Protein AF-A0AAJ1B315-F1 (afdb_monomer)

Secondary structure (DSSP, 8-state):
-EETTEEP----SSHHHHHHHIIIIIHHHHHTT-S-EEEEEEEEE-SS-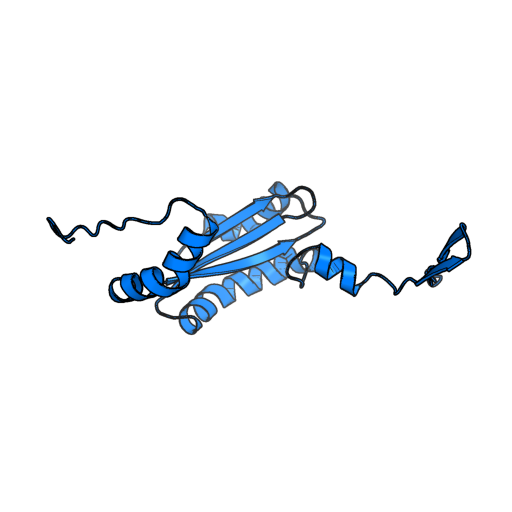HHHHHHHTHHHHHT-SSEEEEEEE-SS-EEEEEEEEESSHHHHHHHHHHHHHHHHHHSTTTEE-SSSHHHHHHHHSPPEEEEEETTEEEEEE-------

Solvent-accessible surface area (backbone atoms only — not comparable to full-atom values): 9124 Å² total; per-residue (Å²): 105,78,62,89,95,39,83,67,84,88,73,60,85,54,66,71,57,27,50,49,47,39,71,76,47,46,52,65,65,52,50,82,75,56,82,62,43,80,49,74,48,76,46,39,29,38,95,56,54,56,73,58,51,49,62,79,39,36,74,64,59,78,66,52,78,77,46,48,73,47,81,45,74,53,98,73,36,24,35,45,34,39,36,33,71,24,85,45,68,69,58,38,51,62,70,43,45,64,61,51,54,52,49,50,66,76,41,53,94,30,56,51,91,46,98,44,68,68,58,47,45,60,75,67,53,74,77,67,49,79,49,78,52,96,96,43,82,45,84,46,67,77,81,72,78,75,81,128

Radius of gyration: 22.86 Å; Cα contacts (8 Å, |Δi|>4): 165; chains: 1; bounding box: 61×50×43 Å

pLDDT: mean 85.92, std 15.19, range [35.66, 97.44]

Organism: Mediterraneibacter gnavus (NCBI:txid33038)

Structure (mmCIF, N/CA/C/O backbone):
data_AF-A0AAJ1B315-F1
#
_entry.id   AF-A0AAJ1B315-F1
#
loop_
_atom_site.group_PDB
_atom_site.id
_atom_site.type_symbol
_atom_site.label_atom_id
_atom_site.label_alt_id
_atom_site.label_comp_id
_atom_site.label_asym_id
_atom_site.label_entity_id
_atom_site.label_seq_id
_atom_site.pdbx_PDB_ins_code
_atom_site.Cartn_x
_atom_site.Cartn_y
_atom_site.Cartn_z
_atom_site.occupancy
_atom_site.B_iso_or_equiv
_atom_site.auth_seq_id
_atom_site.auth_comp_id
_atom_site.auth_asym_id
_atom_site.auth_atom_id
_atom_site.pdbx_PDB_model_num
ATOM 1 N N . MET A 1 1 ? -20.383 19.603 19.381 1.00 46.28 1 MET A N 1
ATOM 2 C CA . MET A 1 1 ? -21.738 19.449 19.958 1.00 46.28 1 MET A CA 1
ATOM 3 C C . MET A 1 1 ? -22.220 18.054 19.612 1.00 46.28 1 MET A C 1
ATOM 5 O O . MET A 1 1 ? -22.247 17.742 18.429 1.00 46.28 1 MET A O 1
ATOM 9 N N . SER A 1 2 ? -22.527 17.218 20.604 1.00 46.25 2 SER A N 1
ATOM 10 C CA . SER A 1 2 ? -23.226 15.952 20.379 1.00 46.25 2 SER A CA 1
ATOM 11 C C . SER A 1 2 ? -24.727 16.222 20.436 1.00 46.25 2 SER A C 1
ATOM 13 O O . SER A 1 2 ? -25.249 16.722 21.431 1.00 46.25 2 SER A O 1
ATOM 15 N N . LYS A 1 3 ? -25.421 15.943 19.338 1.00 45.44 3 LYS A N 1
ATOM 16 C CA . LYS A 1 3 ? -26.881 15.853 19.299 1.00 45.44 3 LYS A CA 1
ATOM 17 C C . LYS A 1 3 ? -27.169 14.532 18.592 1.00 45.44 3 LYS A C 1
ATOM 19 O O . LYS A 1 3 ? -26.630 14.307 17.512 1.00 45.44 3 LYS A O 1
ATOM 24 N N . ASP A 1 4 ? -27.906 13.640 19.247 1.00 55.75 4 ASP A N 1
ATOM 25 C CA . ASP A 1 4 ? -28.303 12.330 18.706 1.00 55.75 4 ASP A CA 1
ATOM 26 C C . ASP A 1 4 ? -27.132 11.389 18.336 1.00 55.75 4 ASP A C 1
ATOM 28 O O . ASP A 1 4 ? -27.071 10.902 17.212 1.00 55.75 4 ASP A O 1
ATOM 32 N N . GLU A 1 5 ? -26.166 11.179 19.247 1.00 72.88 5 GLU A N 1
ATOM 33 C CA . GLU A 1 5 ? -24.972 10.307 19.061 1.00 72.88 5 GLU A CA 1
ATOM 34 C C . GLU A 1 5 ? -24.069 10.650 17.858 1.00 72.88 5 GLU A C 1
ATOM 36 O O . GLU A 1 5 ? -23.096 9.956 17.568 1.00 72.88 5 GLU A O 1
ATOM 41 N N . LYS A 1 6 ? -24.337 11.763 17.174 1.00 79.88 6 LYS A N 1
ATOM 42 C CA . LYS A 1 6 ? -23.561 12.224 16.025 1.00 79.88 6 LYS A CA 1
ATOM 43 C C . LYS A 1 6 ? -22.540 13.267 16.450 1.00 79.88 6 LYS A C 1
ATOM 45 O O . LYS A 1 6 ? -22.827 14.177 17.233 1.00 79.88 6 LYS A O 1
ATOM 50 N N . ILE A 1 7 ? -21.345 13.151 15.881 1.00 85.69 7 ILE A N 1
ATOM 51 C CA . 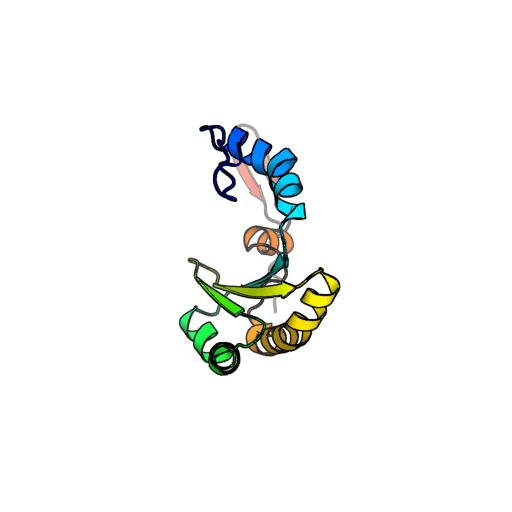ILE A 1 7 ? -20.261 14.116 16.045 1.00 85.69 7 ILE A CA 1
ATOM 52 C C . ILE A 1 7 ? -20.251 15.023 14.815 1.00 85.69 7 ILE A C 1
ATOM 54 O O . ILE A 1 7 ? -20.045 14.561 13.696 1.00 85.69 7 ILE A O 1
ATOM 58 N N . ILE A 1 8 ? -20.464 16.323 15.028 1.00 89.62 8 ILE A N 1
ATOM 59 C CA . ILE A 1 8 ? -20.293 17.352 13.997 1.00 89.62 8 ILE A CA 1
ATOM 60 C C . ILE A 1 8 ? -18.982 18.087 14.273 1.00 89.62 8 ILE A C 1
ATOM 62 O O . ILE A 1 8 ? -18.800 18.644 15.361 1.00 89.62 8 ILE A O 1
ATOM 66 N N . VAL A 1 9 ? -18.091 18.099 13.281 1.00 90.12 9 VAL A N 1
ATOM 67 C CA . VAL A 1 9 ? -16.790 18.779 13.323 1.00 90.12 9 VAL A CA 1
ATOM 68 C C . VAL A 1 9 ? -16.802 19.907 12.299 1.00 90.12 9 VAL A C 1
ATOM 70 O O . VAL A 1 9 ? -17.058 19.664 11.124 1.00 90.12 9 VAL A O 1
ATOM 73 N N . ASN A 1 10 ? -16.526 21.133 12.744 1.00 93.44 10 ASN A N 1
ATOM 74 C CA . ASN A 1 10 ? -16.337 22.276 11.856 1.00 93.44 10 ASN A CA 1
ATOM 75 C C . ASN A 1 10 ? -14.836 22.525 11.685 1.00 93.44 10 ASN A C 1
ATOM 77 O O . ASN A 1 10 ? -14.128 22.666 12.683 1.00 93.44 10 ASN A O 1
ATOM 81 N N . LEU A 1 11 ? -14.360 22.556 10.443 1.00 95.44 11 LEU A N 1
ATOM 82 C CA . LEU A 1 11 ? -12.947 22.732 10.119 1.00 95.44 11 LEU A CA 1
ATOM 83 C C . LEU A 1 11 ? -12.698 24.097 9.460 1.00 95.44 11 LEU A C 1
ATOM 85 O O . LEU A 1 11 ? -13.600 24.632 8.812 1.00 95.44 11 LEU A O 1
ATOM 89 N N . PRO A 1 12 ? -11.484 24.663 9.600 1.00 95.25 12 PRO A N 1
ATOM 90 C CA . PRO A 1 12 ? -11.082 25.849 8.851 1.00 95.25 12 PRO A CA 1
ATOM 91 C C . PRO A 1 12 ? -11.213 25.635 7.339 1.00 95.25 12 PRO A C 1
ATOM 93 O O . PRO A 1 12 ? -10.965 24.541 6.838 1.00 95.25 12 PRO A O 1
A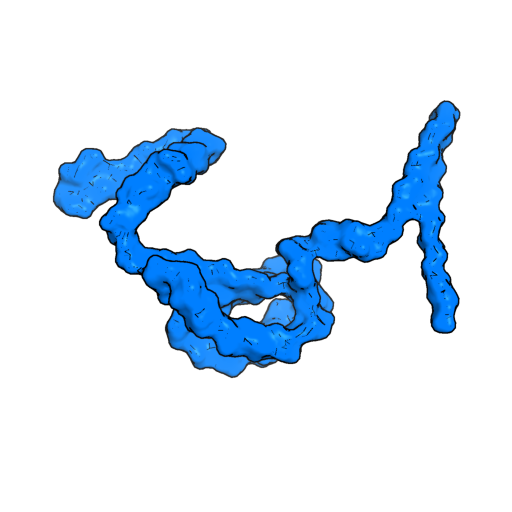TOM 96 N N . GLY A 1 13 ? -11.563 26.691 6.605 1.00 95.56 13 GLY A N 1
ATOM 97 C CA . GLY A 1 13 ? -11.645 26.648 5.142 1.00 95.56 13 GLY A CA 1
ATOM 98 C C . GLY A 1 13 ? -10.286 26.496 4.438 1.00 95.56 13 GLY A C 1
ATOM 99 O O . GLY A 1 13 ? -10.184 25.703 3.501 1.00 95.56 13 GLY A O 1
ATOM 100 N N . PRO A 1 14 ? -9.226 27.225 4.846 1.00 97.19 14 PRO A N 1
ATOM 101 C CA . PRO A 1 14 ? -7.925 27.130 4.188 1.00 97.19 14 PRO A CA 1
ATOM 102 C C . PRO A 1 14 ? -7.285 25.739 4.355 1.00 97.19 14 PRO A C 1
ATOM 104 O O . PRO A 1 14 ? -7.144 25.275 5.488 1.00 97.19 14 PRO A O 1
ATOM 107 N N . PRO A 1 15 ? -6.796 25.090 3.276 1.00 95.44 15 PRO A N 1
ATOM 108 C CA . PRO A 1 15 ? -6.274 23.722 3.347 1.00 95.44 15 PRO A CA 1
ATOM 109 C C . PRO A 1 15 ? -5.145 23.530 4.361 1.00 95.44 15 PRO A C 1
ATOM 111 O O . PRO A 1 15 ? -5.112 22.531 5.068 1.00 95.44 15 PRO A O 1
ATOM 114 N N . LYS A 1 16 ? -4.229 24.502 4.473 1.00 95.88 16 LYS A N 1
ATOM 115 C CA . LYS A 1 16 ? -3.118 24.429 5.435 1.00 95.88 16 LYS A CA 1
ATOM 116 C C . LYS A 1 16 ? -3.610 24.440 6.884 1.00 95.88 16 LYS A C 1
ATOM 118 O O . LYS A 1 16 ? -3.118 23.664 7.697 1.00 95.88 16 LYS A O 1
ATOM 123 N N . GLU A 1 17 ? -4.580 25.296 7.194 1.00 97.06 17 GLU A N 1
ATOM 124 C CA . GLU A 1 17 ? -5.172 25.404 8.532 1.00 97.06 17 GLU A CA 1
ATOM 125 C C . GLU A 1 17 ? -6.014 24.171 8.861 1.00 97.06 17 GLU A C 1
ATOM 127 O O . GLU A 1 17 ? -5.900 23.616 9.952 1.00 97.06 17 GLU A O 1
ATOM 132 N N . MET A 1 18 ? -6.809 23.702 7.896 1.00 96.31 18 MET A N 1
ATOM 133 C CA . MET A 1 18 ? -7.582 22.471 8.019 1.00 96.31 18 MET A CA 1
ATOM 134 C C . MET A 1 18 ? -6.678 21.284 8.352 1.00 96.31 18 MET A C 1
ATOM 136 O O . MET A 1 18 ? -6.922 20.598 9.342 1.00 96.31 18 MET A O 1
ATOM 140 N N . THR A 1 19 ? -5.619 21.065 7.568 1.00 95.69 19 THR A N 1
ATOM 141 C CA . THR A 1 19 ? -4.664 19.974 7.797 1.00 95.69 19 THR A CA 1
ATOM 142 C C . THR A 1 19 ? -4.008 20.091 9.168 1.00 95.69 19 THR A C 1
ATOM 144 O O . THR A 1 19 ? -3.932 19.099 9.886 1.00 95.69 19 THR A O 1
ATOM 147 N N . TYR A 1 20 ? -3.618 21.301 9.585 1.00 95.56 20 TYR A N 1
ATOM 148 C CA . TYR A 1 20 ? -3.045 21.521 10.913 1.00 95.56 20 TYR A CA 1
ATOM 149 C C . TYR A 1 20 ? -3.998 21.084 12.035 1.00 95.56 20 TYR A C 1
ATOM 151 O O . TYR A 1 20 ? -3.597 20.317 12.911 1.00 95.56 20 TYR A O 1
ATOM 159 N N . VAL A 1 21 ? -5.264 21.516 11.986 1.00 96.00 21 VAL A N 1
ATOM 160 C CA . VAL A 1 21 ? -6.286 21.132 12.976 1.00 96.00 21 VAL A CA 1
ATOM 161 C C . VAL A 1 21 ? -6.557 19.628 12.939 1.00 96.00 21 VAL A C 1
ATOM 163 O O . VAL A 1 21 ? -6.709 19.000 13.990 1.00 96.00 21 VAL A O 1
ATOM 166 N N . VAL A 1 22 ? -6.595 19.031 11.746 1.00 94.75 22 VAL A N 1
ATOM 167 C CA . VAL A 1 22 ? -6.788 17.587 11.594 1.00 94.75 22 VAL A CA 1
ATOM 168 C C . VAL A 1 22 ? -5.656 16.815 12.267 1.00 94.75 22 VAL A C 1
ATOM 170 O O . VAL A 1 22 ? -5.921 15.906 13.054 1.00 94.75 22 VAL A O 1
ATOM 173 N N . ASP A 1 23 ? -4.413 17.197 11.989 1.00 94.00 23 ASP A N 1
ATOM 174 C CA . ASP A 1 23 ? -3.227 16.462 12.418 1.00 94.00 23 ASP A CA 1
ATOM 175 C C . ASP A 1 23 ? -2.919 16.605 13.908 1.00 94.00 23 ASP A C 1
ATOM 177 O O . ASP A 1 23 ? -2.477 15.635 14.514 1.00 94.00 23 ASP A O 1
ATOM 181 N N . HIS A 1 24 ? -3.177 17.774 14.501 1.00 94.12 24 HIS A N 1
ATOM 182 C CA . HIS A 1 24 ? -2.763 18.077 15.879 1.00 94.12 24 HIS A CA 1
ATOM 183 C C . HIS A 1 24 ? -3.900 18.011 16.904 1.00 94.12 24 HIS A C 1
ATOM 185 O O . HIS A 1 24 ? -3.640 18.081 18.102 1.00 94.12 24 HIS A O 1
ATOM 191 N N . VAL A 1 25 ? -5.161 17.941 16.461 1.00 92.19 25 VAL A N 1
ATOM 192 C CA . VAL A 1 25 ? -6.322 17.956 17.368 1.00 92.19 25 VAL A CA 1
ATOM 193 C C . VAL A 1 25 ? -7.317 16.862 17.005 1.00 92.19 25 VAL A C 1
ATOM 195 O O . VAL A 1 25 ? -7.675 16.033 17.844 1.00 92.19 25 VAL A O 1
ATOM 198 N N . LEU A 1 26 ? -7.788 16.838 15.755 1.00 92.31 26 LEU A N 1
ATOM 199 C CA . LEU A 1 26 ? -8.918 15.982 15.396 1.00 92.31 26 LEU A CA 1
ATOM 200 C C . LEU A 1 26 ? -8.554 14.495 15.368 1.00 92.31 26 LEU A C 1
ATOM 202 O O . LEU A 1 26 ? -9.357 13.672 15.803 1.00 92.31 26 LEU A O 1
ATOM 206 N N . LYS A 1 27 ? -7.375 14.129 14.851 1.00 90.06 27 LYS A N 1
ATOM 207 C CA . LYS A 1 27 ? -6.953 12.723 14.741 1.00 90.06 27 LYS A CA 1
ATOM 208 C C . LYS A 1 27 ? -6.901 12.024 16.095 1.00 90.06 27 LYS A C 1
ATOM 210 O O . LYS A 1 27 ? -7.379 10.886 16.184 1.00 90.06 27 LYS A O 1
ATOM 215 N N . ASP A 1 28 ? -6.367 12.710 17.103 1.00 88.88 28 ASP A N 1
ATOM 216 C CA . ASP A 1 28 ? -6.271 12.230 18.482 1.00 88.88 28 ASP A CA 1
ATOM 217 C C . ASP A 1 28 ? -7.650 12.168 19.126 1.00 88.88 28 ASP A C 1
ATOM 219 O O . ASP A 1 28 ? -8.022 11.134 19.679 1.00 88.88 28 ASP A O 1
ATOM 223 N N . TYR A 1 29 ? -8.473 13.207 18.951 1.00 89.19 29 TYR A N 1
ATOM 224 C CA . TYR A 1 29 ? -9.853 13.184 19.428 1.00 89.19 29 TYR A CA 1
ATOM 225 C C . TYR A 1 29 ? -10.666 12.038 18.814 1.00 89.19 29 TYR A C 1
ATOM 227 O O . TYR A 1 29 ? -11.415 11.372 19.516 1.00 89.19 29 TYR A O 1
ATOM 235 N N . LEU A 1 30 ? -10.528 11.762 17.517 1.00 87.81 30 LEU A N 1
ATOM 236 C CA . LEU A 1 30 ? -11.247 10.658 16.881 1.00 87.81 30 LEU A CA 1
ATOM 237 C C . LEU A 1 30 ? -10.650 9.291 17.232 1.00 87.81 30 LEU A C 1
ATOM 239 O O . LEU A 1 30 ? -11.353 8.293 17.114 1.00 87.81 30 LEU A O 1
ATOM 243 N N . SER A 1 31 ? -9.382 9.224 17.662 1.00 84.19 31 SER A N 1
ATOM 244 C CA . SER A 1 31 ? -8.696 7.964 17.998 1.00 84.19 31 SER A CA 1
ATOM 245 C C . SER A 1 31 ? -9.392 7.148 19.076 1.00 84.19 31 SER A C 1
ATOM 247 O O . SER A 1 31 ? -9.451 5.931 18.947 1.00 84.19 31 SER A O 1
ATOM 249 N N . GLN A 1 32 ? -10.018 7.810 20.047 1.00 84.94 32 GLN A N 1
ATOM 250 C CA . GLN A 1 32 ? -10.740 7.147 21.134 1.00 84.94 32 GLN A CA 1
ATOM 251 C C . GLN A 1 32 ? -11.995 6.382 20.673 1.00 84.94 32 GLN A C 1
ATOM 253 O O . GLN A 1 32 ? -12.530 5.578 21.428 1.00 84.94 32 GLN A O 1
ATOM 258 N N . PHE A 1 33 ? -12.471 6.631 19.448 1.00 84.75 33 PHE A N 1
ATOM 259 C CA . PHE A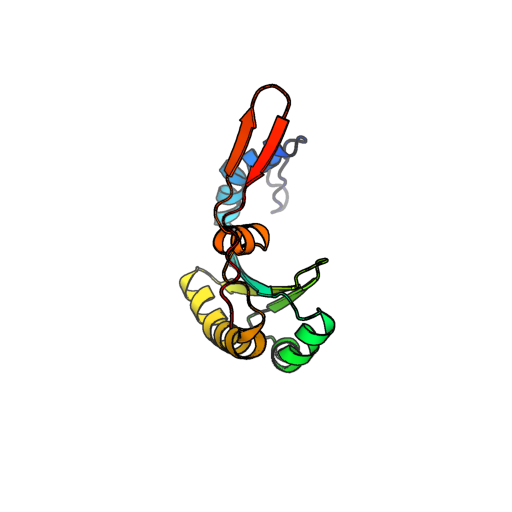 1 33 ? -13.647 5.978 18.868 1.00 84.75 33 PHE A CA 1
ATOM 260 C C . PHE A 1 33 ? -13.285 4.942 17.792 1.00 84.75 33 PHE A C 1
ATOM 262 O O . PHE A 1 33 ? -14.179 4.334 17.202 1.00 84.75 33 PHE A O 1
ATOM 269 N N . LYS A 1 34 ? -11.994 4.761 17.483 1.00 78.00 34 LYS A N 1
ATOM 270 C CA . LYS A 1 34 ? -11.542 3.841 16.429 1.00 78.00 34 LYS A CA 1
ATOM 271 C C . LYS A 1 34 ? -11.551 2.411 16.967 1.00 78.00 34 LYS A C 1
ATOM 273 O O . LYS A 1 34 ? -11.046 2.166 18.056 1.00 78.00 34 LYS A O 1
ATOM 278 N N . GLN A 1 35 ? -12.096 1.480 16.186 1.00 75.88 35 GLN A N 1
ATOM 279 C CA . GLN A 1 35 ? -11.985 0.042 16.462 1.00 75.88 35 GLN A CA 1
ATOM 280 C C . GLN A 1 35 ? -10.729 -0.550 15.813 1.00 75.88 35 GLN A C 1
ATOM 282 O O . GLN A 1 35 ? -9.973 -1.238 16.483 1.00 75.88 35 GLN A O 1
ATOM 287 N N . ASP A 1 36 ? -10.463 -0.191 14.553 1.00 83.50 36 ASP A N 1
ATOM 288 C CA . ASP A 1 36 ? -9.298 -0.644 13.790 1.00 83.50 36 ASP A CA 1
ATOM 289 C C . ASP A 1 36 ? -8.628 0.518 13.049 1.00 83.50 36 ASP A C 1
ATOM 291 O O . ASP A 1 36 ? -9.252 1.546 12.750 1.00 83.50 36 ASP A O 1
ATOM 295 N N . ILE A 1 37 ? -7.356 0.330 12.701 1.00 89.81 37 ILE A N 1
ATOM 296 C CA . ILE A 1 37 ? -6.576 1.216 11.839 1.00 89.81 37 ILE A CA 1
ATOM 297 C C . ILE A 1 37 ? -6.389 0.528 10.483 1.00 89.81 37 ILE A C 1
ATOM 299 O O . ILE A 1 37 ? -6.131 -0.672 10.406 1.00 89.81 37 ILE A O 1
ATOM 303 N N . ILE A 1 38 ? -6.521 1.296 9.399 1.00 93.38 38 ILE A N 1
ATOM 304 C CA . ILE A 1 38 ? -6.167 0.827 8.058 1.00 93.38 38 ILE A CA 1
ATOM 305 C C . ILE A 1 38 ? -4.683 1.110 7.838 1.00 93.38 38 ILE A C 1
ATOM 307 O O . ILE A 1 38 ? -4.267 2.270 7.809 1.00 93.38 38 ILE A O 1
ATOM 311 N N . TYR A 1 39 ? -3.903 0.051 7.666 1.00 95.62 39 TYR A N 1
ATOM 312 C CA . TYR A 1 39 ? -2.494 0.118 7.303 1.00 95.62 39 TYR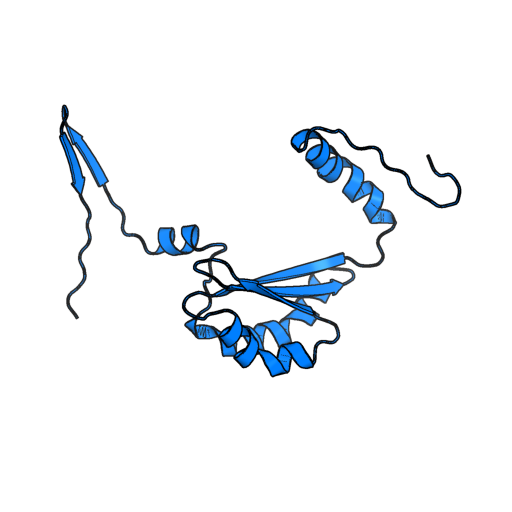 A CA 1
ATOM 313 C C . TYR A 1 39 ? -2.343 -0.121 5.807 1.00 95.62 39 TYR A C 1
ATOM 315 O O . TYR A 1 39 ? -2.943 -1.046 5.261 1.00 95.62 39 TYR A O 1
ATOM 323 N N . THR A 1 40 ? -1.538 0.715 5.152 1.00 96.56 40 THR A N 1
ATOM 324 C CA . THR A 1 40 ? -1.281 0.634 3.711 1.00 96.56 40 THR A CA 1
ATOM 325 C C . THR A 1 40 ? 0.204 0.478 3.417 1.00 96.56 40 THR A C 1
ATOM 327 O O . THR A 1 40 ? 1.026 1.166 4.025 1.00 96.56 40 THR A O 1
ATOM 330 N N . TYR A 1 41 ? 0.529 -0.360 2.439 1.00 96.12 41 TYR A N 1
ATOM 331 C CA . TYR A 1 41 ? 1.883 -0.669 1.986 1.00 96.12 41 TYR A CA 1
ATOM 332 C C . TYR A 1 41 ? 1.924 -0.541 0.469 1.00 96.12 41 TYR A C 1
ATOM 334 O O . TYR A 1 41 ? 0.999 -0.987 -0.196 1.00 96.12 41 TYR A O 1
ATOM 342 N N . ASP A 1 42 ? 2.984 0.045 -0.078 1.00 95.44 42 ASP A N 1
ATOM 343 C CA . ASP A 1 42 ? 3.083 0.301 -1.513 1.00 95.44 42 ASP A CA 1
ATOM 344 C C . ASP A 1 42 ? 4.313 -0.386 -2.104 1.00 95.44 42 ASP A C 1
ATOM 346 O O . ASP A 1 42 ? 5.417 -0.245 -1.574 1.00 95.44 42 ASP A O 1
ATOM 350 N N . PHE A 1 43 ? 4.126 -1.039 -3.247 1.00 95.81 43 PHE A N 1
ATOM 351 C CA . PHE A 1 43 ? 5.186 -1.300 -4.214 1.00 95.81 43 PHE A CA 1
ATOM 352 C C . PHE A 1 43 ? 5.078 -0.295 -5.346 1.00 95.81 43 PHE A C 1
ATOM 354 O O . PHE A 1 43 ? 3.978 0.060 -5.777 1.00 95.81 43 PHE A O 1
ATOM 361 N N . LEU A 1 44 ? 6.226 0.143 -5.840 1.00 95.56 44 LEU A N 1
ATOM 362 C CA . LEU A 1 44 ? 6.317 0.959 -7.036 1.00 95.56 44 LEU A CA 1
ATOM 363 C C . LEU A 1 44 ? 7.013 0.134 -8.110 1.00 95.56 44 LEU A C 1
ATOM 365 O O . LEU A 1 44 ? 8.109 -0.365 -7.868 1.00 95.56 44 LEU A O 1
ATOM 369 N N . THR A 1 45 ? 6.391 -0.017 -9.273 1.00 95.81 45 THR A N 1
ATOM 370 C CA . THR A 1 45 ? 6.971 -0.750 -10.397 1.00 95.81 45 THR A CA 1
ATOM 371 C C . THR A 1 45 ? 7.167 0.137 -11.611 1.00 95.81 45 THR A C 1
ATOM 373 O O . THR A 1 45 ? 6.389 1.060 -11.849 1.00 95.81 45 THR A O 1
ATOM 376 N N . MET A 1 46 ? 8.188 -0.171 -12.403 1.00 94.00 46 MET A N 1
ATOM 377 C CA . MET A 1 46 ? 8.492 0.491 -13.672 1.00 94.00 46 MET A CA 1
ATOM 378 C C . MET A 1 46 ? 8.834 -0.554 -14.735 1.00 94.00 46 MET A C 1
ATOM 380 O O . MET A 1 46 ? 9.341 -1.626 -14.419 1.00 94.00 46 MET A O 1
ATOM 384 N N . GLY A 1 47 ? 8.535 -0.257 -16.002 1.00 91.56 47 GLY A N 1
ATOM 385 C CA . GLY A 1 47 ? 8.790 -1.176 -17.121 1.00 91.56 47 GLY A CA 1
ATOM 386 C C . GLY A 1 47 ? 7.734 -2.276 -17.304 1.00 91.56 47 GLY A C 1
ATOM 387 O O . GLY A 1 47 ? 7.876 -3.114 -18.190 1.00 91.56 47 GLY A O 1
ATOM 388 N N . ILE A 1 48 ? 6.662 -2.252 -16.508 1.00 94.00 48 ILE A N 1
ATOM 389 C CA . ILE A 1 48 ? 5.483 -3.113 -16.632 1.00 94.00 48 ILE A CA 1
ATOM 390 C C . ILE A 1 48 ? 4.223 -2.242 -16.565 1.00 94.00 48 ILE A C 1
ATOM 392 O O . ILE A 1 48 ? 4.081 -1.413 -15.667 1.00 94.00 48 ILE A O 1
ATOM 396 N N . GLY A 1 49 ? 3.339 -2.389 -17.553 1.00 93.06 49 GLY A N 1
ATOM 397 C CA . GLY A 1 49 ? 2.082 -1.638 -17.619 1.00 93.06 49 GLY A CA 1
ATOM 398 C C . GLY A 1 49 ? 1.015 -2.206 -16.685 1.00 93.06 49 GLY A C 1
ATOM 399 O O . GLY A 1 49 ? 1.067 -3.381 -16.327 1.00 93.06 49 GLY A O 1
ATOM 400 N N . GLU A 1 50 ? 0.019 -1.391 -16.335 1.00 93.31 50 GLU A N 1
ATOM 401 C CA . GLU A 1 50 ? -1.030 -1.744 -15.366 1.00 93.31 50 GLU A CA 1
ATOM 402 C C . GLU A 1 50 ? -1.759 -3.042 -15.714 1.00 93.31 50 GLU A C 1
ATOM 404 O O . GLU A 1 50 ? -1.789 -3.944 -14.887 1.00 93.31 50 GLU A O 1
ATOM 409 N N . SER A 1 51 ? -2.244 -3.192 -16.951 1.00 94.38 51 SER A N 1
ATOM 410 C CA . SER A 1 51 ? -2.952 -4.410 -17.373 1.00 94.38 51 SER A CA 1
ATOM 411 C C . SER A 1 51 ? -2.097 -5.670 -17.232 1.00 94.38 51 SER A C 1
ATOM 413 O O . SER A 1 51 ? -2.612 -6.742 -16.939 1.00 94.38 51 SER A O 1
ATOM 415 N N . ARG A 1 52 ? -0.774 -5.553 -17.417 1.00 96.00 52 ARG A N 1
ATOM 416 C CA . ARG A 1 52 ? 0.140 -6.684 -17.235 1.00 96.00 52 ARG A CA 1
ATOM 417 C C . ARG A 1 52 ? 0.394 -6.963 -15.756 1.00 96.00 52 ARG A C 1
ATOM 419 O O . ARG A 1 52 ? 0.508 -8.127 -15.397 1.00 96.00 52 ARG A O 1
ATOM 426 N N . VAL A 1 53 ? 0.478 -5.926 -14.916 1.00 96.50 53 VAL A N 1
ATOM 427 C CA . VAL A 1 53 ? 0.538 -6.081 -13.451 1.00 96.50 53 VAL A CA 1
ATOM 428 C C . VAL A 1 53 ? -0.725 -6.776 -12.941 1.00 96.50 53 VAL A C 1
ATOM 430 O O . VAL A 1 53 ? -0.622 -7.712 -12.158 1.00 96.50 53 VAL A O 1
ATOM 433 N N . GLU A 1 54 ? -1.897 -6.358 -13.412 1.00 96.06 54 GLU A N 1
ATOM 434 C CA . GLU A 1 54 ? -3.182 -6.975 -13.077 1.00 96.06 54 GLU A CA 1
ATOM 435 C C . GLU A 1 54 ? -3.214 -8.451 -13.481 1.00 96.06 54 GLU A C 1
ATOM 437 O O . GLU A 1 54 ? -3.537 -9.298 -12.658 1.00 96.06 54 GLU A O 1
ATOM 442 N N . GLU A 1 55 ? -2.782 -8.777 -14.701 1.00 96.81 55 GLU A N 1
ATOM 443 C CA . GLU A 1 55 ? -2.732 -10.156 -15.193 1.00 96.81 55 GLU A CA 1
ATOM 444 C C . GLU A 1 55 ? -1.815 -11.054 -14.347 1.00 96.81 55 GLU A C 1
ATOM 446 O O . GLU A 1 55 ? -2.206 -12.158 -13.975 1.00 96.81 55 GLU A O 1
ATOM 451 N N . VAL A 1 56 ? -0.598 -10.603 -14.016 1.00 96.56 56 VAL A N 1
ATOM 452 C CA . VAL A 1 56 ? 0.350 -11.429 -13.238 1.00 96.56 56 VAL A CA 1
ATOM 453 C C . VAL A 1 56 ? -0.006 -11.517 -11.755 1.00 96.56 56 VAL A C 1
ATOM 455 O O . VAL A 1 56 ? 0.466 -12.426 -11.076 1.00 96.56 56 VAL A O 1
ATOM 458 N N . LEU A 1 57 ? -0.813 -10.582 -11.245 1.00 96.62 57 LEU A N 1
ATOM 459 C CA . LEU A 1 57 ? -1.324 -10.591 -9.875 1.00 96.62 57 LEU A CA 1
ATOM 460 C C . LEU A 1 57 ? -2.771 -11.096 -9.777 1.00 96.62 57 LEU A C 1
ATOM 462 O O . LEU A 1 57 ? -3.315 -11.080 -8.675 1.00 96.62 57 LEU A O 1
ATOM 466 N N . ALA A 1 58 ? -3.380 -11.551 -10.877 1.00 95.88 58 ALA A N 1
ATOM 467 C CA . ALA A 1 58 ? -4.800 -11.899 -10.945 1.00 95.88 58 ALA A CA 1
ATOM 468 C C . ALA A 1 58 ? -5.208 -12.876 -9.835 1.00 95.88 58 ALA A C 1
ATOM 470 O O . ALA A 1 58 ? -6.130 -12.589 -9.081 1.00 95.88 58 ALA A O 1
ATOM 471 N N . ASP A 1 59 ? -4.434 -13.946 -9.627 1.00 94.56 59 ASP A N 1
ATOM 472 C CA . ASP A 1 59 ? -4.709 -14.928 -8.572 1.00 94.56 59 ASP A CA 1
ATOM 473 C C . ASP A 1 59 ? -4.748 -14.298 -7.167 1.00 94.56 59 ASP A C 1
ATOM 475 O O . ASP A 1 59 ? -5.593 -14.664 -6.350 1.00 94.56 59 ASP A O 1
ATOM 479 N N . LEU A 1 60 ? -3.863 -13.335 -6.878 1.00 94.69 60 LEU A N 1
ATOM 480 C CA . LEU A 1 60 ? -3.832 -12.620 -5.595 1.00 94.69 60 LEU A CA 1
ATOM 481 C C . LEU A 1 60 ? -4.959 -11.586 -5.478 1.00 94.69 60 LEU A C 1
ATOM 483 O O . LEU A 1 60 ? -5.399 -11.290 -4.369 1.00 94.69 60 LEU A O 1
ATOM 487 N N . ILE A 1 61 ? -5.395 -11.007 -6.598 1.00 94.62 61 ILE A N 1
ATOM 488 C CA . ILE A 1 61 ? -6.479 -10.021 -6.646 1.00 94.62 61 ILE A CA 1
ATOM 489 C C . ILE A 1 61 ? -7.845 -10.706 -6.504 1.00 94.62 61 ILE A C 1
ATOM 491 O O . ILE A 1 61 ? -8.690 -10.223 -5.751 1.00 94.62 61 ILE A O 1
ATOM 495 N N . ASP A 1 62 ? -8.037 -11.848 -7.156 1.00 93.88 62 ASP A N 1
ATOM 496 C CA . ASP A 1 62 ? -9.299 -12.592 -7.162 1.00 93.88 62 ASP A CA 1
ATOM 497 C C . ASP A 1 62 ? -9.588 -13.280 -5.818 1.00 93.88 62 ASP A C 1
ATOM 499 O O . ASP A 1 62 ? -10.748 -13.486 -5.462 1.00 93.88 62 ASP A O 1
ATOM 503 N N . HIS A 1 63 ? -8.547 -13.595 -5.039 1.00 92.06 63 HIS A N 1
ATOM 504 C CA . HIS A 1 63 ? -8.651 -14.301 -3.755 1.00 92.06 63 HIS A CA 1
ATOM 505 C C . HIS A 1 63 ? -8.306 -13.406 -2.550 1.00 92.06 63 HIS A C 1
ATOM 507 O O . HIS A 1 63 ? -7.692 -13.851 -1.578 1.00 92.06 63 HIS A O 1
ATOM 513 N N . GLN A 1 64 ? -8.689 -12.127 -2.602 1.00 89.94 64 GLN A N 1
ATOM 514 C CA . GLN A 1 64 ? -8.518 -11.193 -1.484 1.00 89.94 64 GLN A CA 1
ATOM 515 C C . GLN A 1 64 ? -9.474 -11.504 -0.326 1.00 89.94 64 GLN A C 1
ATOM 517 O O . GLN A 1 64 ? -10.689 -11.559 -0.506 1.00 89.94 64 GLN A O 1
ATOM 522 N N . GLU A 1 65 ? -8.930 -11.609 0.887 1.00 88.88 65 GLU A N 1
ATOM 523 C CA . GLU A 1 65 ? -9.720 -11.771 2.115 1.00 88.88 65 GLU A CA 1
ATOM 524 C C . GLU A 1 65 ? -9.484 -10.609 3.091 1.00 88.88 65 GLU A C 1
ATOM 526 O O . GLU A 1 65 ? -10.233 -9.634 3.122 1.00 88.88 65 GLU A O 1
ATOM 531 N N . GLU A 1 66 ? -8.425 -10.688 3.900 1.00 90.62 66 GLU A N 1
ATOM 532 C CA . GLU A 1 66 ? -8.114 -9.682 4.927 1.00 90.62 66 GLU A CA 1
ATOM 533 C C . GLU A 1 66 ? -7.267 -8.507 4.414 1.00 90.62 66 GLU A C 1
ATOM 535 O O . GLU A 1 66 ? -7.131 -7.482 5.094 1.00 90.62 66 GLU A O 1
ATOM 540 N N . VAL A 1 67 ? -6.677 -8.666 3.230 1.00 95.12 67 VAL A N 1
ATOM 541 C CA . VAL A 1 67 ? -5.796 -7.693 2.587 1.00 95.12 67 VAL A CA 1
ATOM 542 C C . VAL A 1 67 ? -6.372 -7.341 1.225 1.00 95.12 67 VAL A C 1
ATOM 544 O O . VAL A 1 67 ? -6.575 -8.219 0.391 1.00 95.12 67 VAL A O 1
ATOM 547 N N . SER A 1 68 ? -6.596 -6.053 0.987 1.00 96.38 68 SER A N 1
ATOM 548 C CA . SER A 1 68 ? -6.970 -5.537 -0.324 1.00 96.38 68 SER A CA 1
ATOM 549 C C . SER A 1 68 ? -5.734 -5.158 -1.130 1.00 96.38 68 SER A C 1
ATOM 551 O O . SER A 1 68 ? -4.771 -4.616 -0.586 1.00 96.38 68 SER A O 1
ATOM 553 N N . ILE A 1 69 ? -5.773 -5.411 -2.435 1.00 97.19 69 ILE A N 1
ATOM 554 C CA . ILE A 1 69 ? -4.751 -5.002 -3.403 1.00 97.19 69 ILE A CA 1
ATOM 555 C C . ILE A 1 69 ? -5.411 -4.035 -4.384 1.00 97.19 69 ILE A C 1
ATOM 557 O O . ILE A 1 69 ? -6.439 -4.357 -4.976 1.00 97.19 69 ILE A O 1
ATOM 561 N N . ALA A 1 70 ? -4.829 -2.851 -4.544 1.00 96.19 70 ALA A N 1
ATOM 562 C CA . ALA A 1 70 ? -5.269 -1.836 -5.492 1.00 96.19 70 ALA A CA 1
ATOM 563 C C . ALA A 1 70 ? -4.110 -1.422 -6.402 1.00 96.19 70 ALA A C 1
ATOM 565 O O . ALA A 1 70 ? -2.990 -1.212 -5.930 1.00 96.19 70 ALA A O 1
ATOM 566 N N . LEU A 1 71 ? -4.391 -1.278 -7.695 1.00 96.75 71 LEU A N 1
ATOM 567 C CA . LEU A 1 71 ? -3.436 -0.800 -8.688 1.00 96.75 71 LEU A CA 1
ATOM 568 C C . LEU A 1 71 ? -3.717 0.668 -9.009 1.00 96.75 71 LEU A C 1
ATOM 570 O O . LEU A 1 71 ? -4.869 1.087 -9.105 1.00 96.75 71 LEU A O 1
ATOM 574 N N . TYR A 1 72 ? -2.652 1.455 -9.132 1.00 94.94 72 TYR A N 1
ATOM 575 C CA . TYR A 1 72 ? -2.721 2.837 -9.589 1.00 94.94 72 TYR A CA 1
ATOM 576 C C . TYR A 1 72 ? -1.656 3.067 -10.655 1.00 94.94 72 TYR A C 1
ATOM 578 O O . TYR A 1 72 ? -0.466 3.166 -10.337 1.00 94.94 72 TYR A O 1
ATOM 586 N N . ALA A 1 73 ? -2.076 3.171 -11.910 1.00 91.12 73 ALA A N 1
ATOM 587 C CA . ALA A 1 73 ? -1.199 3.595 -12.989 1.00 91.12 73 ALA A CA 1
ATOM 588 C C . ALA A 1 73 ? -0.853 5.088 -12.905 1.00 91.12 73 ALA A C 1
ATOM 590 O O . ALA A 1 73 ? -1.667 5.941 -12.548 1.00 91.12 73 ALA A O 1
ATOM 591 N N . SER A 1 74 ? 0.381 5.407 -13.258 1.00 88.81 74 SER A N 1
ATOM 592 C CA . SER A 1 74 ? 0.873 6.741 -13.605 1.00 88.81 74 SER A CA 1
ATOM 593 C C . SER A 1 74 ? 1.612 6.645 -14.943 1.00 88.81 74 SER A C 1
ATOM 595 O O . SER A 1 74 ? 1.765 5.546 -15.473 1.00 88.81 74 SER A O 1
ATOM 597 N N . GLU A 1 75 ? 2.058 7.772 -15.505 1.00 85.38 75 GLU A N 1
ATOM 598 C CA . GLU A 1 75 ? 2.676 7.788 -16.842 1.00 85.38 75 GLU A CA 1
ATOM 599 C C . GLU A 1 75 ? 3.868 6.821 -16.959 1.00 85.38 75 GLU A C 1
ATOM 601 O O . GLU A 1 75 ? 3.960 6.077 -17.934 1.00 85.38 75 GLU A O 1
ATOM 606 N N . GLU A 1 76 ? 4.742 6.767 -15.951 1.00 87.00 76 GLU A N 1
ATOM 607 C CA . GLU A 1 76 ? 5.970 5.959 -16.002 1.00 87.00 76 GLU A CA 1
ATOM 608 C C . GLU A 1 76 ? 6.007 4.796 -15.005 1.00 87.00 76 GLU A C 1
ATOM 610 O O . GLU A 1 76 ? 6.915 3.963 -15.054 1.00 87.00 76 GLU A O 1
ATOM 615 N N . THR A 1 77 ? 5.058 4.737 -14.069 1.00 93.50 77 THR A N 1
ATOM 616 C CA . THR A 1 77 ? 5.074 3.754 -12.976 1.00 93.50 77 THR A CA 1
ATOM 617 C C . THR A 1 77 ? 3.690 3.206 -12.678 1.00 93.50 77 THR A C 1
ATOM 619 O O . THR A 1 77 ? 2.680 3.865 -12.914 1.00 93.50 77 THR A O 1
ATOM 622 N N . VAL A 1 78 ? 3.644 2.012 -12.099 1.00 96.00 78 VAL A N 1
ATOM 623 C CA . VAL A 1 78 ? 2.425 1.434 -11.529 1.00 96.00 78 VAL A CA 1
ATOM 624 C C . VAL A 1 78 ? 2.653 1.247 -10.036 1.00 96.00 78 VAL A C 1
ATOM 626 O O . VAL A 1 78 ? 3.674 0.709 -9.609 1.00 96.00 78 VAL A O 1
ATOM 629 N N . ARG A 1 79 ? 1.720 1.726 -9.216 1.00 96.44 79 ARG A N 1
ATOM 630 C CA . ARG A 1 79 ? 1.737 1.514 -7.768 1.00 96.44 79 ARG A CA 1
ATOM 631 C C . ARG A 1 79 ? 0.810 0.363 -7.419 1.00 96.44 79 ARG A C 1
ATOM 633 O O . ARG A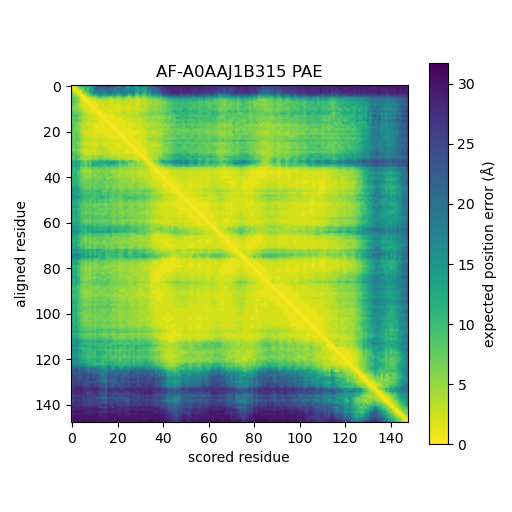 1 79 ? -0.386 0.447 -7.684 1.00 96.44 79 ARG A O 1
ATOM 640 N N . VAL A 1 80 ? 1.349 -0.656 -6.759 1.00 97.12 80 VAL A N 1
ATOM 641 C CA . VAL A 1 80 ? 0.569 -1.745 -6.160 1.00 97.12 80 VAL A CA 1
ATOM 642 C C . VAL A 1 80 ? 0.429 -1.456 -4.672 1.00 97.12 80 VAL A C 1
ATOM 644 O O . VAL A 1 80 ? 1.409 -1.513 -3.929 1.00 97.12 80 VAL A O 1
ATOM 647 N N . ARG A 1 81 ? -0.779 -1.106 -4.234 1.00 97.31 81 ARG A N 1
ATOM 648 C CA . ARG A 1 81 ? -1.094 -0.794 -2.840 1.00 97.31 81 ARG A CA 1
ATOM 649 C C . ARG A 1 81 ? -1.765 -1.977 -2.169 1.00 97.31 81 ARG A C 1
ATOM 651 O O . ARG A 1 81 ? -2.840 -2.391 -2.585 1.00 97.31 81 ARG A O 1
ATOM 658 N N . LEU A 1 82 ? -1.177 -2.432 -1.077 1.00 97.44 82 LEU A N 1
ATOM 659 C CA . LEU A 1 82 ? -1.794 -3.345 -0.132 1.00 97.44 82 LEU A CA 1
ATOM 660 C C . LEU A 1 82 ? -2.444 -2.560 1.003 1.00 97.44 82 LEU A C 1
ATOM 662 O O . LEU A 1 82 ? -1.838 -1.626 1.529 1.00 97.44 82 LEU A O 1
ATOM 666 N N . GLY A 1 83 ? -3.651 -2.940 1.403 1.00 96.94 83 GLY A N 1
ATOM 667 C CA . GLY A 1 83 ? -4.368 -2.365 2.536 1.00 96.94 83 GLY A CA 1
ATOM 668 C C . GLY A 1 83 ? -4.899 -3.452 3.458 1.00 96.94 83 GLY A C 1
ATOM 669 O O . GLY A 1 83 ? -5.448 -4.439 2.990 1.00 96.94 83 GLY A O 1
ATOM 670 N N . CYS A 1 84 ? -4.775 -3.285 4.771 1.00 96.44 84 CYS A N 1
ATOM 671 C CA . CYS A 1 84 ? -5.414 -4.185 5.732 1.00 96.44 84 CYS A CA 1
ATOM 672 C C . CYS A 1 84 ? -5.907 -3.424 6.961 1.00 96.44 84 CYS A C 1
ATOM 674 O O . CYS A 1 84 ? -5.394 -2.351 7.291 1.00 96.44 84 CYS A O 1
ATOM 676 N N . LYS A 1 85 ? -6.915 -3.976 7.640 1.00 94.56 85 LYS A N 1
ATOM 677 C CA . LYS A 1 85 ? -7.370 -3.485 8.946 1.00 94.56 85 LYS A CA 1
ATOM 678 C C . LYS A 1 85 ? -6.679 -4.267 10.058 1.00 94.56 85 LYS A C 1
ATOM 680 O O . LYS A 1 85 ? -6.669 -5.502 10.033 1.00 94.56 85 LYS A O 1
ATOM 685 N N . ALA A 1 86 ? -6.130 -3.549 11.029 1.00 93.94 86 ALA A N 1
ATOM 686 C CA . ALA A 1 86 ? -5.527 -4.136 12.217 1.00 93.94 86 ALA A CA 1
ATOM 687 C C . ALA A 1 86 ? -5.604 -3.187 13.421 1.00 93.94 86 ALA A C 1
ATOM 689 O O . ALA A 1 86 ? -5.680 -1.965 13.267 1.00 93.94 86 ALA A O 1
ATOM 690 N N . SER A 1 87 ? -5.521 -3.766 14.618 1.00 91.12 87 SER A N 1
ATOM 691 C CA . SER A 1 87 ? -5.421 -3.051 15.896 1.00 91.12 87 SER A CA 1
ATOM 692 C C . SER A 1 87 ? -4.116 -2.273 16.047 1.00 91.12 87 SER A C 1
ATOM 694 O O . SER A 1 87 ? -4.068 -1.234 16.702 1.00 91.12 87 SER A O 1
ATOM 696 N N . ASP A 1 88 ? -3.045 -2.793 15.456 1.00 91.69 88 ASP A N 1
ATOM 697 C CA . ASP A 1 88 ? -1.687 -2.298 15.604 1.00 91.69 88 ASP A CA 1
ATOM 698 C C . ASP A 1 88 ? -0.834 -2.681 14.386 1.00 91.69 88 ASP A C 1
ATOM 700 O O . ASP A 1 88 ? -1.214 -3.511 13.551 1.00 91.69 88 ASP A O 1
ATOM 704 N N . LYS A 1 89 ? 0.346 -2.063 14.296 1.00 93.69 89 LYS A N 1
ATOM 705 C CA . LYS A 1 89 ? 1.241 -2.224 13.151 1.00 93.69 89 LYS A CA 1
ATOM 706 C C . LYS A 1 89 ? 1.853 -3.625 13.066 1.00 93.69 89 LYS A C 1
ATOM 708 O O . LYS A 1 89 ? 2.036 -4.118 11.962 1.00 93.69 89 LYS A O 1
ATOM 713 N N . GLU A 1 90 ? 2.155 -4.272 14.189 1.00 96.19 90 GLU A N 1
ATOM 714 C CA . GLU A 1 90 ? 2.772 -5.604 14.180 1.00 96.19 90 GLU A CA 1
ATOM 715 C C . GLU A 1 90 ? 1.794 -6.643 13.620 1.00 96.19 90 GLU A C 1
ATOM 717 O O . GLU A 1 90 ? 2.164 -7.487 12.800 1.00 96.19 90 GLU A O 1
ATOM 722 N N . THR A 1 91 ? 0.523 -6.545 14.011 1.00 95.25 91 THR A N 1
ATOM 723 C CA . THR A 1 91 ? -0.553 -7.374 13.465 1.00 95.25 91 THR A CA 1
ATOM 724 C C . THR A 1 91 ? -0.743 -7.124 11.965 1.00 95.25 91 THR A C 1
ATOM 726 O O . THR A 1 91 ? -0.854 -8.083 11.201 1.00 95.25 91 THR A O 1
ATOM 729 N N . ALA A 1 92 ? -0.722 -5.863 11.519 1.00 95.94 92 ALA A N 1
ATOM 730 C CA . ALA A 1 92 ? -0.786 -5.526 10.094 1.00 95.94 92 ALA A CA 1
ATOM 731 C C . ALA A 1 92 ? 0.398 -6.102 9.300 1.00 95.94 92 ALA A C 1
ATOM 733 O O . ALA A 1 92 ? 0.198 -6.736 8.263 1.00 95.94 92 ALA A O 1
ATOM 734 N N . ASP A 1 93 ? 1.620 -5.946 9.816 1.00 96.31 93 ASP A N 1
ATOM 735 C CA . ASP A 1 93 ? 2.842 -6.446 9.183 1.00 96.31 93 ASP A CA 1
ATOM 736 C C . ASP A 1 93 ? 2.791 -7.978 9.025 1.00 96.31 93 ASP A C 1
ATOM 738 O O . ASP A 1 93 ? 3.149 -8.497 7.967 1.00 96.31 93 ASP A O 1
ATOM 742 N N . LYS A 1 94 ? 2.271 -8.706 10.026 1.00 96.31 94 LYS A N 1
ATOM 743 C CA . LYS A 1 94 ? 2.067 -10.167 9.951 1.00 96.31 94 LYS A CA 1
ATOM 744 C C . LYS A 1 94 ? 1.047 -10.570 8.885 1.00 96.31 94 LYS A C 1
ATOM 746 O O . LYS A 1 94 ? 1.302 -11.527 8.158 1.00 96.31 94 LYS A O 1
ATOM 751 N N . LYS A 1 95 ? -0.080 -9.855 8.775 1.00 95.12 95 LYS A N 1
ATOM 752 C CA . LYS A 1 95 ? -1.113 -10.123 7.753 1.00 95.12 95 LYS A CA 1
ATOM 753 C C . LYS A 1 95 ? -0.596 -9.884 6.335 1.00 95.12 95 LYS A C 1
ATOM 755 O O . LYS A 1 95 ? -0.914 -10.632 5.418 1.00 95.12 95 LYS A O 1
ATOM 760 N N . ILE A 1 96 ? 0.214 -8.843 6.161 1.00 96.38 96 ILE A N 1
ATOM 761 C CA . ILE A 1 96 ? 0.719 -8.410 4.855 1.00 96.38 96 ILE A CA 1
ATOM 762 C C . ILE A 1 96 ? 1.912 -9.243 4.391 1.00 96.38 96 ILE A C 1
ATOM 764 O O . ILE A 1 96 ? 2.060 -9.450 3.188 1.00 96.38 96 ILE A O 1
ATOM 768 N N . ALA A 1 97 ? 2.746 -9.730 5.314 1.00 96.19 97 ALA A N 1
ATOM 769 C CA . ALA A 1 97 ? 3.969 -10.477 5.017 1.00 96.19 97 ALA A CA 1
ATOM 770 C C . ALA A 1 97 ? 3.828 -11.555 3.920 1.00 96.19 97 ALA A C 1
ATOM 772 O O . ALA A 1 97 ? 4.609 -11.489 2.970 1.00 96.19 97 ALA A O 1
ATOM 773 N N . PRO A 1 98 ? 2.861 -12.499 3.972 1.00 95.00 98 PRO A N 1
ATOM 774 C CA . PRO A 1 98 ? 2.752 -13.540 2.946 1.00 95.00 98 PRO A CA 1
ATOM 775 C C . PRO A 1 98 ? 2.460 -12.967 1.552 1.00 95.00 98 PRO A C 1
ATOM 777 O O . PRO A 1 98 ? 3.136 -13.317 0.589 1.00 95.00 98 PRO A O 1
ATOM 780 N N . ILE A 1 99 ? 1.514 -12.029 1.446 1.00 95.38 99 ILE A N 1
ATOM 781 C CA . ILE A 1 99 ? 1.138 -11.406 0.166 1.00 95.38 99 ILE A CA 1
ATOM 782 C C . ILE A 1 99 ? 2.286 -10.553 -0.371 1.00 95.38 99 ILE A C 1
ATOM 784 O O . ILE A 1 99 ? 2.589 -10.578 -1.562 1.00 95.38 99 ILE A O 1
ATOM 788 N N . LYS A 1 100 ? 2.972 -9.832 0.517 1.00 95.50 100 LYS A N 1
ATOM 789 C CA . LYS A 1 100 ? 4.167 -9.062 0.183 1.00 95.50 100 LYS A CA 1
ATOM 790 C C . LYS A 1 100 ? 5.254 -9.952 -0.423 1.00 95.50 100 LYS A C 1
ATOM 792 O O . LYS A 1 100 ? 5.802 -9.580 -1.454 1.00 95.50 100 LYS A O 1
ATOM 797 N N . THR A 1 101 ? 5.540 -11.111 0.167 1.00 96.19 101 THR A N 1
ATOM 798 C CA . THR A 1 101 ? 6.548 -12.041 -0.365 1.00 96.19 101 THR A CA 1
ATOM 799 C C . THR A 1 101 ? 6.181 -12.565 -1.755 1.00 96.19 101 THR A C 1
ATOM 801 O O . THR A 1 101 ? 7.050 -12.624 -2.625 1.00 96.19 101 THR A O 1
ATOM 804 N N . GLU A 1 102 ? 4.911 -12.895 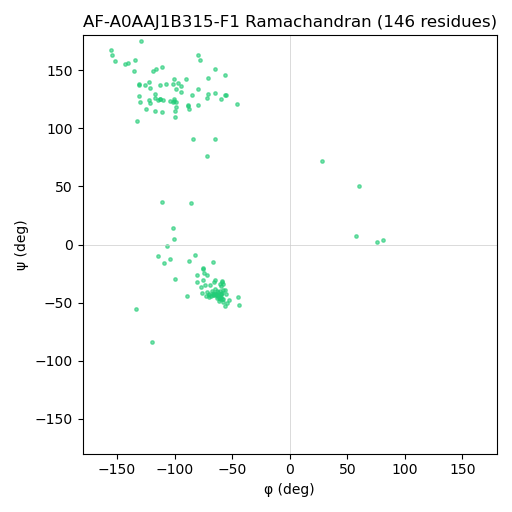-2.001 1.00 95.81 102 GLU A N 1
ATOM 805 C CA . GLU A 1 102 ? 4.468 -13.340 -3.329 1.00 95.81 102 GLU A CA 1
ATOM 806 C C . GLU A 1 102 ? 4.571 -12.221 -4.375 1.00 95.81 102 GLU A C 1
ATOM 808 O O . GLU A 1 102 ? 5.112 -12.439 -5.460 1.00 95.81 102 GLU A O 1
ATOM 813 N N . ILE A 1 103 ? 4.158 -10.994 -4.041 1.00 96.00 103 ILE A N 1
ATOM 814 C CA . ILE A 1 103 ? 4.288 -9.842 -4.948 1.00 96.00 103 ILE A CA 1
ATOM 815 C C . ILE A 1 103 ? 5.758 -9.536 -5.249 1.00 96.00 103 ILE A C 1
ATOM 817 O O . ILE A 1 103 ? 6.111 -9.327 -6.410 1.00 96.00 103 ILE A O 1
ATOM 821 N N . GLU A 1 104 ? 6.630 -9.549 -4.238 1.00 96.06 104 GLU A N 1
ATOM 822 C CA . GLU A 1 104 ? 8.073 -9.339 -4.421 1.00 96.06 104 GLU A CA 1
ATOM 823 C C . GLU A 1 104 ? 8.701 -10.393 -5.330 1.00 96.06 104 GLU A C 1
ATOM 825 O O . GLU A 1 104 ? 9.623 -10.086 -6.084 1.00 96.06 104 GLU A O 1
ATOM 830 N N . LYS A 1 105 ? 8.202 -11.630 -5.286 1.00 96.81 105 LYS A N 1
ATOM 831 C CA . LYS A 1 105 ? 8.655 -12.716 -6.154 1.00 96.81 105 LYS A CA 1
ATOM 832 C C . LYS A 1 105 ? 8.169 -12.542 -7.594 1.00 96.81 105 LYS A C 1
ATOM 834 O O . LYS A 1 105 ? 8.967 -12.733 -8.509 1.00 96.81 105 LYS A O 1
ATOM 839 N N . ILE A 1 106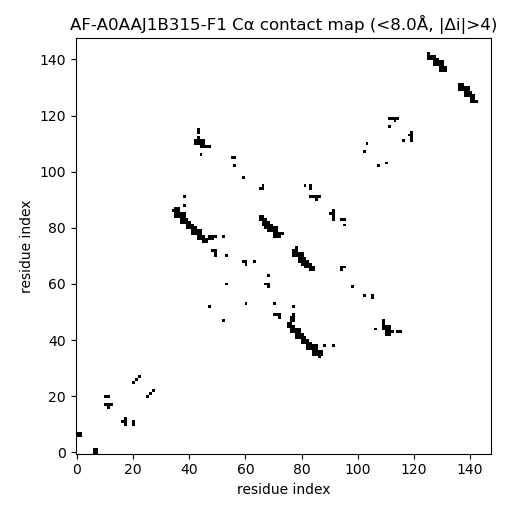 ? 6.899 -12.185 -7.796 1.00 96.50 106 ILE A N 1
ATOM 840 C CA . ILE A 1 106 ? 6.289 -12.021 -9.128 1.00 96.50 106 ILE A CA 1
ATOM 841 C C . ILE A 1 106 ? 6.842 -10.781 -9.842 1.00 96.50 106 ILE A C 1
ATOM 843 O O . ILE A 1 106 ? 7.170 -10.840 -11.025 1.00 96.50 106 ILE A O 1
ATOM 847 N N . LEU A 1 107 ? 6.976 -9.662 -9.126 1.00 96.44 107 LEU A N 1
ATOM 848 C CA . LEU A 1 107 ? 7.360 -8.363 -9.689 1.00 96.44 107 LEU A CA 1
ATOM 849 C C . LEU A 1 107 ? 8.830 -8.000 -9.447 1.00 96.44 107 LEU A C 1
ATOM 851 O O . LEU A 1 107 ? 9.213 -6.849 -9.647 1.00 96.44 107 LEU A O 1
ATOM 855 N N . LYS A 1 108 ? 9.660 -8.965 -9.035 1.00 95.38 108 LYS A N 1
ATOM 856 C CA . LYS A 1 108 ? 11.057 -8.765 -8.617 1.00 95.38 108 LYS A CA 1
ATOM 857 C C . LYS A 1 108 ? 11.862 -7.845 -9.537 1.00 95.38 108 LYS A C 1
ATOM 859 O O . LYS A 1 108 ? 12.578 -6.975 -9.049 1.00 95.38 108 LYS A O 1
ATOM 864 N N . ASP A 1 109 ? 11.741 -8.048 -10.846 1.00 94.88 109 ASP A N 1
ATOM 865 C CA . ASP A 1 109 ? 12.542 -7.345 -11.854 1.00 94.88 109 ASP A CA 1
ATOM 866 C C . ASP A 1 109 ? 11.994 -5.947 -12.196 1.00 94.88 109 ASP A C 1
ATOM 868 O O . ASP A 1 109 ? 12.665 -5.168 -12.868 1.00 94.88 109 ASP A O 1
ATOM 872 N N . TYR A 1 110 ? 10.795 -5.612 -11.712 1.00 95.12 110 TYR A N 1
ATOM 873 C CA . TYR A 1 110 ? 10.112 -4.346 -11.984 1.00 95.12 110 TYR A CA 1
ATOM 874 C C . TYR A 1 110 ? 10.056 -3.409 -10.772 1.00 95.12 110 TYR A C 1
ATOM 876 O O . TYR A 1 110 ? 9.750 -2.229 -10.939 1.00 95.12 110 TYR A O 1
ATOM 884 N N . ILE A 1 111 ? 10.305 -3.912 -9.557 1.00 95.25 111 ILE A N 1
ATOM 885 C CA . ILE A 1 111 ? 10.174 -3.141 -8.313 1.00 95.25 111 ILE A CA 1
ATOM 886 C C . ILE A 1 111 ? 11.288 -2.095 -8.179 1.00 95.25 111 ILE A C 1
ATOM 888 O O . ILE A 1 111 ? 12.478 -2.412 -8.151 1.00 95.25 111 ILE A O 1
ATOM 892 N N . ILE A 1 112 ? 10.874 -0.845 -7.979 1.00 92.81 112 ILE A N 1
ATOM 893 C CA . ILE A 1 112 ? 11.710 0.256 -7.504 1.00 92.81 112 ILE A CA 1
ATOM 894 C C . ILE A 1 112 ? 11.740 0.204 -5.971 1.00 92.81 112 ILE A C 1
ATOM 896 O O . ILE A 1 112 ? 10.694 0.132 -5.324 1.00 92.81 112 ILE A O 1
ATOM 900 N N . LYS A 1 113 ? 12.939 0.235 -5.378 1.00 89.12 113 LYS A N 1
ATOM 901 C CA . LYS A 1 113 ? 13.120 0.134 -3.917 1.00 89.12 113 LYS A CA 1
ATOM 902 C C . LYS A 1 113 ? 12.884 1.463 -3.202 1.00 89.12 113 LYS A C 1
ATOM 904 O O . LYS A 1 113 ? 12.555 1.488 -2.018 1.00 89.12 113 LYS A O 1
ATOM 909 N N . GLU A 1 114 ? 13.082 2.560 -3.913 1.00 89.38 114 GLU A N 1
ATOM 910 C CA . GLU A 1 114 ? 12.898 3.921 -3.446 1.00 89.38 114 GLU A CA 1
ATOM 911 C C . GLU A 1 114 ? 11.425 4.336 -3.458 1.00 89.38 114 GLU A C 1
ATOM 913 O O . GLU A 1 114 ? 10.570 3.751 -4.123 1.00 89.38 114 GLU A O 1
ATOM 918 N N . LYS A 1 115 ? 11.114 5.413 -2.735 1.00 82.75 115 LYS A N 1
ATOM 919 C CA . LYS A 1 115 ? 9.737 5.896 -2.576 1.00 82.75 115 LYS A CA 1
ATOM 920 C C . LYS A 1 115 ? 9.115 6.380 -3.888 1.00 82.75 115 LYS A C 1
ATOM 922 O O . LYS A 1 115 ? 7.890 6.377 -4.042 1.00 82.75 115 LYS A O 1
ATOM 927 N N . ASN A 1 116 ? 9.945 6.903 -4.783 1.00 86.00 116 ASN A N 1
ATOM 928 C CA . ASN A 1 116 ? 9.541 7.488 -6.052 1.00 86.00 116 ASN A CA 1
ATOM 929 C C . ASN A 1 116 ? 10.679 7.410 -7.073 1.00 86.00 116 ASN A C 1
ATOM 931 O O . ASN A 1 116 ? 11.847 7.252 -6.717 1.00 86.00 116 ASN A O 1
ATOM 935 N N . LEU A 1 117 ? 10.319 7.585 -8.346 1.00 85.56 117 LEU A N 1
ATOM 936 C CA . LEU A 1 117 ? 11.261 7.532 -9.460 1.00 85.56 117 LEU A CA 1
ATOM 937 C C . LEU A 1 117 ? 12.376 8.582 -9.341 1.00 85.56 117 LEU A C 1
ATOM 939 O O . LEU A 1 117 ? 13.517 8.298 -9.681 1.00 85.56 117 LEU A O 1
ATOM 943 N N . LYS A 1 118 ? 12.082 9.777 -8.813 1.00 86.25 118 LYS A N 1
ATOM 944 C CA . LYS A 1 118 ? 13.087 10.837 -8.638 1.00 86.25 118 LYS A CA 1
ATOM 945 C C . LYS A 1 118 ? 14.196 10.417 -7.670 1.00 86.25 118 LYS A C 1
ATOM 947 O O . LYS A 1 118 ? 15.362 10.660 -7.956 1.00 86.25 118 LYS A O 1
ATOM 952 N N . GLU A 1 119 ? 13.844 9.797 -6.548 1.00 86.50 119 GLU A N 1
ATOM 953 C CA . GLU A 1 119 ? 14.814 9.254 -5.589 1.00 86.50 119 GLU A CA 1
ATOM 954 C C . GLU A 1 119 ? 15.613 8.094 -6.193 1.00 86.50 119 GLU A C 1
ATOM 956 O O . GLU A 1 119 ? 16.834 8.076 -6.067 1.00 86.50 119 GLU A O 1
ATOM 961 N N . ALA A 1 120 ? 14.951 7.181 -6.912 1.00 86.94 120 ALA A N 1
ATOM 962 C CA . ALA A 1 120 ? 15.628 6.079 -7.599 1.00 86.94 120 ALA A CA 1
ATOM 963 C C . ALA A 1 120 ? 16.656 6.584 -8.623 1.00 86.94 120 ALA A C 1
ATOM 965 O O . ALA A 1 120 ? 17.798 6.129 -8.645 1.00 86.94 120 ALA A O 1
ATOM 966 N N . LEU A 1 121 ? 16.278 7.578 -9.433 1.00 85.06 121 LEU A N 1
ATOM 967 C CA . LEU A 1 121 ? 17.173 8.204 -10.403 1.00 85.06 121 LEU A CA 1
ATOM 968 C C . LEU A 1 121 ? 18.317 8.949 -9.717 1.00 85.06 121 LEU A C 1
ATOM 970 O O . LEU A 1 121 ? 19.458 8.800 -10.139 1.00 85.06 121 LEU A O 1
ATOM 974 N N . ALA A 1 122 ? 18.050 9.695 -8.643 1.00 86.00 122 ALA A N 1
ATOM 975 C CA . ALA A 1 122 ? 19.087 10.419 -7.909 1.00 86.00 122 ALA A CA 1
ATOM 976 C C . ALA A 1 122 ? 20.185 9.493 -7.355 1.00 86.00 122 ALA A C 1
ATOM 978 O O . ALA A 1 122 ? 21.338 9.907 -7.285 1.00 86.00 122 ALA A O 1
ATOM 979 N N . ASN A 1 123 ? 19.849 8.248 -7.005 1.00 83.25 123 ASN A N 1
ATOM 980 C CA . ASN A 1 123 ? 20.819 7.260 -6.523 1.00 83.25 123 ASN A CA 1
ATOM 981 C C . ASN A 1 123 ? 21.712 6.680 -7.634 1.00 83.25 123 ASN A C 1
ATOM 983 O O . ASN A 1 123 ? 22.800 6.189 -7.343 1.00 83.25 123 ASN A O 1
ATOM 987 N N . ILE A 1 124 ? 21.249 6.699 -8.887 1.00 84.00 124 ILE A N 1
ATOM 988 C CA . ILE A 1 124 ? 21.960 6.131 -10.046 1.00 84.00 124 ILE A CA 1
ATOM 989 C C . ILE A 1 124 ? 22.687 7.225 -10.837 1.00 84.00 124 ILE A C 1
ATOM 991 O O . ILE A 1 124 ? 23.708 6.959 -11.472 1.00 84.00 124 ILE A O 1
ATOM 995 N N . MET A 1 125 ? 22.160 8.451 -10.819 1.00 77.38 125 MET A N 1
ATOM 996 C CA . MET A 1 125 ? 22.729 9.578 -11.544 1.00 77.38 125 MET A CA 1
ATOM 997 C C . MET A 1 125 ? 24.161 9.851 -11.067 1.00 77.38 125 MET A C 1
ATOM 999 O O . MET A 1 125 ? 24.375 10.068 -9.871 1.00 77.38 125 MET A O 1
ATOM 1003 N N . PRO A 1 126 ? 25.147 9.879 -11.980 1.00 73.62 126 PRO A N 1
ATOM 1004 C CA . PRO A 1 126 ? 26.495 10.270 -11.616 1.00 73.62 126 PRO A CA 1
ATOM 1005 C C . PRO A 1 126 ? 26.513 11.736 -11.180 1.00 73.62 126 PRO A C 1
ATOM 1007 O O . PRO A 1 126 ? 25.714 12.560 -11.638 1.00 73.62 126 PRO A O 1
ATOM 1010 N N . SER A 1 127 ? 27.457 12.066 -10.302 1.00 70.56 127 SER A N 1
ATOM 1011 C CA . SER A 1 127 ? 27.738 13.453 -9.944 1.00 70.56 127 SER A CA 1
ATOM 1012 C C . SER A 1 127 ? 28.072 14.248 -11.207 1.00 70.56 127 SER A C 1
ATOM 1014 O O . SER A 1 127 ? 28.925 13.841 -11.993 1.00 70.56 127 SER A O 1
ATOM 1016 N N . TYR A 1 128 ? 27.406 15.385 -11.398 1.00 70.06 128 TYR A N 1
ATOM 1017 C CA . TYR A 1 128 ? 27.725 16.332 -12.463 1.00 70.06 128 TYR A CA 1
ATOM 1018 C C . TYR A 1 128 ? 28.183 17.659 -11.862 1.00 70.06 128 TYR A C 1
ATOM 1020 O O . TYR A 1 128 ? 27.753 18.048 -10.771 1.00 70.06 128 TYR A O 1
ATOM 1028 N N . TRP A 1 129 ? 29.038 18.371 -12.593 1.00 64.81 129 TRP A N 1
ATOM 1029 C CA . TRP A 1 129 ? 29.552 19.673 -12.187 1.00 64.81 129 TRP A CA 1
ATOM 1030 C C . TRP A 1 129 ? 29.189 20.705 -13.254 1.00 64.81 129 TRP A C 1
ATOM 1032 O O . TRP A 1 129 ? 29.563 20.595 -14.421 1.00 64.81 129 TRP A O 1
ATOM 1042 N N . THR A 1 130 ? 28.458 21.744 -12.861 1.00 65.56 130 THR A N 1
ATOM 1043 C CA . THR A 1 130 ? 28.262 22.933 -13.697 1.00 65.56 130 THR A CA 1
ATOM 1044 C C . THR A 1 130 ? 29.376 23.931 -13.428 1.00 65.56 130 THR A C 1
ATOM 1046 O O . THR A 1 130 ? 29.515 24.404 -12.299 1.00 65.56 130 THR A O 1
ATOM 1049 N N . ILE A 1 131 ? 30.141 24.275 -14.463 1.00 69.06 131 ILE A N 1
ATOM 1050 C CA . ILE A 1 131 ? 31.123 25.361 -14.418 1.00 69.06 131 ILE A CA 1
ATOM 1051 C C . ILE A 1 131 ? 30.490 26.571 -15.106 1.00 69.06 131 ILE A C 1
ATOM 1053 O O . ILE A 1 131 ? 30.078 26.492 -16.266 1.00 69.06 131 ILE A O 1
ATOM 1057 N N . TYR A 1 132 ? 30.397 27.681 -14.376 1.00 62.53 132 TYR A N 1
ATOM 1058 C CA . TYR A 1 132 ? 29.958 28.967 -14.906 1.00 62.53 132 TYR A CA 1
ATOM 1059 C C . TYR A 1 132 ? 31.145 29.929 -14.916 1.00 62.53 132 TYR A C 1
ATOM 1061 O O . TYR A 1 132 ? 31.640 30.307 -13.854 1.00 62.53 132 TYR A O 1
ATOM 1069 N N . GLU A 1 133 ? 31.593 30.328 -16.104 1.00 70.75 133 GLU A N 1
ATOM 1070 C CA . GLU A 1 133 ? 32.650 31.325 -16.285 1.00 70.75 133 GLU A CA 1
ATOM 1071 C C . GLU A 1 133 ? 32.132 32.444 -17.183 1.00 70.75 133 GLU A C 1
ATOM 1073 O O . GLU A 1 133 ? 31.831 32.184 -18.341 1.00 70.75 133 GLU A O 1
ATOM 1078 N N . CYS A 1 134 ? 32.041 33.668 -16.640 1.00 56.41 134 CYS A N 1
ATOM 1079 C CA . CYS A 1 134 ? 31.814 34.933 -17.358 1.00 56.41 134 CYS A CA 1
ATOM 1080 C C . CYS A 1 134 ? 31.032 34.787 -18.682 1.00 56.41 134 CYS A C 1
ATOM 1082 O O . CYS A 1 134 ? 31.609 34.909 -19.759 1.00 56.41 134 CYS A O 1
ATOM 1084 N N . ASP A 1 135 ? 29.729 34.511 -18.570 1.00 64.69 135 ASP A N 1
ATOM 1085 C CA . ASP A 1 135 ? 28.746 34.364 -19.661 1.00 64.69 135 ASP A CA 1
ATOM 1086 C C . ASP A 1 135 ? 28.791 33.058 -20.478 1.00 64.69 135 ASP A C 1
ATOM 1088 O O . ASP A 1 135 ? 27.959 32.863 -21.364 1.00 64.69 135 ASP A O 1
ATOM 1092 N N . ASN A 1 136 ? 29.668 32.111 -20.135 1.00 49.88 136 ASN A N 1
ATOM 1093 C CA . ASN A 1 136 ? 29.680 30.759 -20.692 1.00 49.88 136 ASN A CA 1
ATOM 1094 C C . ASN A 1 136 ? 29.251 29.711 -19.656 1.00 49.88 136 ASN A C 1
ATOM 1096 O O . ASN A 1 136 ? 29.842 29.556 -18.584 1.00 49.88 136 ASN A O 1
ATOM 1100 N N . PHE A 1 137 ? 28.223 28.942 -20.019 1.00 58.34 137 PHE A N 1
ATOM 1101 C CA . PHE A 1 137 ? 27.734 27.798 -19.257 1.00 58.34 137 PHE A CA 1
ATOM 1102 C C . PHE A 1 137 ? 28.289 26.510 -19.867 1.00 58.34 137 PHE A C 1
ATOM 1104 O O . PHE A 1 137 ? 27.950 26.171 -21.001 1.00 58.34 137 PHE A O 1
ATOM 1111 N N . THR A 1 138 ? 29.128 25.786 -19.121 1.00 59.88 138 THR A N 1
ATOM 1112 C CA . THR A 1 138 ? 29.614 24.465 -19.546 1.00 59.88 138 THR A CA 1
ATOM 1113 C C . THR A 1 138 ? 29.139 23.414 -18.552 1.00 59.88 138 THR A C 1
ATOM 1115 O O . THR A 1 138 ? 29.539 23.414 -17.385 1.00 59.88 138 THR A O 1
ATOM 1118 N N . LEU A 1 139 ? 28.279 22.509 -19.017 1.00 62.03 139 LEU A N 1
ATOM 1119 C CA . LEU A 1 139 ? 27.939 21.300 -18.277 1.00 62.03 139 LEU A CA 1
ATOM 1120 C C . LEU A 1 139 ? 29.076 20.295 -18.483 1.00 62.03 139 LEU A C 1
ATOM 1122 O O . LEU A 1 139 ? 29.386 19.959 -19.626 1.00 62.03 139 LEU A O 1
ATOM 1126 N N . ARG A 1 140 ? 29.725 19.861 -17.398 1.00 61.34 140 ARG A N 1
ATOM 1127 C CA . ARG A 1 140 ? 30.667 18.741 -17.427 1.00 61.34 140 ARG A CA 1
ATOM 1128 C C . ARG A 1 140 ? 30.084 17.582 -16.642 1.00 61.34 140 ARG A C 1
ATOM 1130 O O . ARG A 1 140 ? 29.723 17.718 -15.472 1.00 61.34 140 ARG A O 1
ATOM 1137 N N . ASP A 1 141 ? 30.005 16.452 -17.307 1.00 58.78 141 ASP A N 1
ATOM 1138 C CA . ASP A 1 141 ? 29.599 15.179 -16.758 1.00 58.78 141 ASP A CA 1
ATOM 1139 C C . ASP A 1 141 ? 30.785 14.212 -16.755 1.00 58.78 141 ASP A C 1
ATOM 1141 O O . ASP A 1 141 ? 31.533 14.093 -17.722 1.00 58.78 141 ASP A O 1
ATOM 1145 N N . ASP A 1 142 ? 30.942 13.473 -15.661 1.00 57.50 142 ASP A N 1
ATOM 1146 C CA . ASP A 1 142 ? 31.927 12.394 -15.558 1.00 57.50 142 ASP A CA 1
ATOM 1147 C C . ASP A 1 142 ? 31.331 11.075 -16.108 1.00 57.50 142 ASP A C 1
ATOM 1149 O O . ASP A 1 142 ? 31.566 9.993 -15.565 1.00 57.50 142 ASP A O 1
ATOM 1153 N N . PHE A 1 143 ? 30.498 11.155 -17.159 1.00 52.12 143 PHE A N 1
ATOM 1154 C CA . PHE A 1 143 ? 29.746 10.030 -17.733 1.00 52.12 143 PHE A CA 1
ATOM 1155 C C . PHE A 1 143 ? 30.687 9.078 -18.491 1.00 52.12 143 PHE A C 1
ATOM 1157 O O . PHE A 1 143 ? 30.760 9.051 -19.718 1.00 52.12 143 PHE A O 1
ATOM 1164 N N . ASN A 1 144 ? 31.434 8.265 -17.748 1.00 49.09 144 ASN A N 1
ATOM 1165 C CA . ASN A 1 144 ? 32.181 7.151 -18.306 1.00 49.09 144 ASN A CA 1
ATOM 1166 C C . ASN A 1 144 ? 31.227 5.954 -18.414 1.00 49.09 144 ASN A C 1
ATOM 1168 O O . ASN A 1 144 ? 31.057 5.188 -17.463 1.00 49.09 144 ASN A O 1
ATOM 1172 N N . LEU A 1 145 ? 30.559 5.813 -19.563 1.00 46.00 145 LEU A N 1
ATOM 1173 C CA . LEU A 1 145 ? 29.918 4.553 -19.935 1.00 46.00 145 LEU A CA 1
ATOM 1174 C C . LEU A 1 145 ? 31.042 3.534 -20.117 1.00 46.00 145 LEU A C 1
ATOM 1176 O O . LEU A 1 145 ? 31.642 3.448 -21.187 1.00 46.00 145 LEU A O 1
ATOM 1180 N N . GLY A 1 146 ? 31.378 2.824 -19.037 1.00 38.94 146 GLY A N 1
ATOM 1181 C CA . GLY A 1 146 ? 32.330 1.725 -19.073 1.00 38.94 146 GLY A CA 1
ATOM 1182 C C . GLY A 1 146 ? 32.010 0.822 -20.262 1.00 38.94 146 GLY A C 1
ATOM 1183 O O . GLY A 1 146 ? 30.890 0.335 -20.395 1.00 38.94 146 GLY A O 1
ATOM 1184 N N . HIS A 1 147 ? 32.983 0.668 -21.158 1.00 40.94 147 HIS A N 1
ATOM 1185 C CA . HIS A 1 147 ? 32.923 -0.315 -22.228 1.00 40.94 147 HIS A CA 1
ATOM 1186 C C . HIS A 1 147 ? 32.686 -1.712 -21.625 1.00 40.94 147 HIS A C 1
ATOM 1188 O O . HIS A 1 147 ? 33.409 -2.085 -20.705 1.00 40.94 147 HIS A O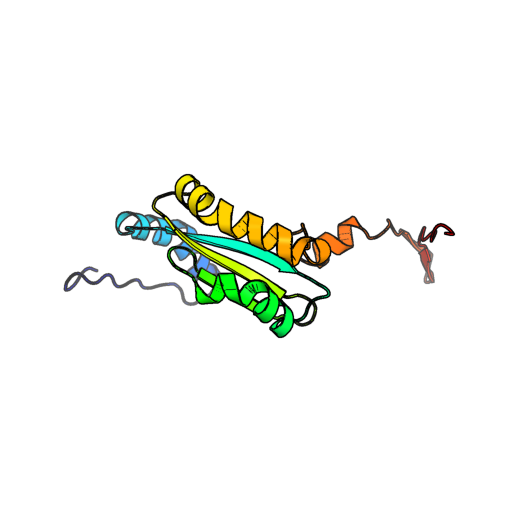 1
ATOM 1194 N N . ASN A 1 148 ? 31.672 -2.401 -22.173 1.00 35.66 148 ASN A N 1
ATOM 1195 C CA . ASN A 1 148 ? 31.316 -3.832 -22.103 1.00 35.66 148 ASN A CA 1
ATOM 1196 C C . ASN A 1 148 ? 32.115 -4.749 -21.167 1.00 35.66 148 ASN A C 1
ATOM 1198 O O . ASN A 1 148 ? 33.321 -4.954 -21.434 1.00 35.66 148 ASN A O 1
#

Nearest PDB structures (foldseek):
  6mr3-assembly1_B-3  TM=9.043E-01  e=2.497E-05  Streptococcus mutans UA159
  8glv-assembly1_AR  TM=4.452E-01  e=4.340E-01  Chlamydomonas reinhardtii
  8pr0-assembly1_G  TM=4.330E-01  e=5.507E-01  Homo sapiens
  8glv-assembly1_Lr  TM=3.972E-01  e=5.188E-01  Chlamydomonas reinhardtii
  8glv-assembly1_MK  TM=4.057E-01  e=7.871E-01  Chlamydomonas reinhardtii

InterPro domains:
  IPR041424 CinA, KH domain [PF18146] (45-111)
  IPR050101 Competence-damage inducible protein CinA [PTHR13939] (6-123)

Sequence (148 aa):
MSKDEKIIVNLPGPPKEMTYVVDHVLKDYLSQFKQDIIYTYDFLTMGIGESRVEEVLADLIDHQEEVSIALYASEETVRVRLGCKASDKETADKKIAPIKTEIEKILKDYIIKEKNLKEALANIMPSYWTIYECDNFTLRDDFNLGHN

Foldseek 3Di:
DDDPNDDDDDADPDPVRRVVCCVPPVVVVCVVVDPWDKDKDKWKFFPDDPVRLCVLCVVVQVPDDQKHWDWDDDPGIIMTMIIGIDRDDVVVCVVCVVVVVVSCVSRVVTTDPDPDPVVSCVVVAADWDWDDDDPDTDTDDPPDPDDD

Mean predicted aligned error: 9.43 Å